Protein AF-A0A6N2WRM7-F1 (afdb_monomer)

Foldseek 3Di:
DDDDDPVCQVDQFAKVPQEAEAEPVRFKDKIFTPDWQFAWQWKDFVPFDTDGDDLVCLVDQWDWDQGPVRFIWIWGYDPSGTAWIDRVQKIWGDPDIRMIMIGGDPDPPDPDTQKMKIWTDDPVGTRIGIYGYDD

Solvent-accessible surface area (backbone atoms only — not comparable to full-atom values): 7567 Å² total; per-residue (Å²): 132,91,77,68,52,81,72,55,70,79,43,74,53,51,47,48,59,38,64,44,78,33,28,90,93,40,33,60,52,66,33,35,42,48,87,47,71,60,52,69,41,30,37,32,45,65,94,55,72,78,46,70,65,49,73,68,54,33,72,34,56,67,38,78,44,75,45,97,87,71,48,52,39,38,40,32,25,56,97,61,37,79,38,34,40,37,51,70,49,34,36,43,34,55,78,49,87,30,28,35,38,39,33,59,41,98,45,90,87,57,88,72,56,60,30,40,34,41,33,25,48,47,100,84,48,73,39,62,35,40,39,35,49,50,132

Radius of gyration: 14.85 Å; Cα contacts (8 Å, |Δi|>4): 286; chains: 1; bounding box: 27×44×36 Å

Mean predicted aligned error: 5.43 Å

Secondary structure (DSSP, 8-state):
-----HHHHTSPPPEESSEEEE-SSS-EEEEEETTS-PEEEEEEETTSPPEE--HHHHHSSEEEEE-TTS-EEEEEEETTEEEEEE-SSEEEEEEETTEEEEEE---TTS---SEEEEEEEETTEEEEEEEEE--

Sequence (135 aa):
MFSCSNEERNRLPSITPSHIDLSLEHPEAYFQIACGDYNMYGFIIVGQEEYRITKEIMSKEVTVVELSDGSKATFHCRNRILVKIDFGFMTISKIQRGKYKVQLNKNIDMRQPIAISFGFSVPDGISTVVVTLKQ

Structure (mmCIF, N/CA/C/O backbone):
data_AF-A0A6N2WRM7-F1
#
_entry.id   AF-A0A6N2WRM7-F1
#
loop_
_atom_site.group_PDB
_atom_site.id
_atom_site.type_symbol
_atom_site.label_atom_id
_atom_site.label_alt_id
_atom_site.label_comp_id
_atom_site.label_asym_id
_atom_site.label_entity_id
_atom_site.label_seq_id
_atom_site.pdbx_PDB_ins_code
_atom_site.Cartn_x
_atom_site.Cartn_y
_atom_site.Cartn_z
_atom_site.occupancy
_atom_site.B_iso_or_equiv
_atom_site.auth_seq_id
_atom_site.auth_comp_id
_atom_site.auth_asym_id
_atom_site.auth_atom_id
_atom_site.pdbx_PDB_model_num
ATOM 1 N N . MET A 1 1 ? -5.566 -25.897 0.155 1.00 42.34 1 MET A N 1
ATOM 2 C CA . MET A 1 1 ? -4.962 -25.397 1.408 1.00 42.34 1 MET A CA 1
ATOM 3 C C . MET A 1 1 ? -3.460 -25.354 1.171 1.00 42.34 1 MET A C 1
ATOM 5 O O . MET A 1 1 ? -2.891 -26.410 0.947 1.00 42.34 1 MET A O 1
ATOM 9 N N . PHE A 1 2 ? -2.839 -24.174 1.078 1.00 47.19 2 PHE A N 1
ATOM 10 C CA . PHE A 1 2 ? -1.380 -24.081 0.933 1.00 47.19 2 PHE A CA 1
ATOM 11 C C . PHE A 1 2 ? -0.753 -24.431 2.286 1.00 47.19 2 PHE A C 1
ATOM 13 O O . PHE A 1 2 ? -0.893 -23.679 3.249 1.00 47.19 2 PHE A O 1
ATOM 20 N N . SER A 1 3 ? -0.172 -25.626 2.377 1.00 48.59 3 SER A N 1
ATOM 21 C CA . SER A 1 3 ? 0.614 -26.073 3.524 1.00 48.59 3 SER A CA 1
ATOM 22 C C . SER A 1 3 ? 2.023 -25.532 3.355 1.00 48.59 3 SER A C 1
ATOM 24 O O . SER A 1 3 ? 2.730 -25.969 2.454 1.00 48.59 3 SER A O 1
ATOM 26 N N . CYS A 1 4 ? 2.420 -24.596 4.207 1.00 57.19 4 CYS A N 1
ATOM 27 C CA . CYS A 1 4 ? 3.800 -24.131 4.235 1.00 57.19 4 CYS A CA 1
ATOM 28 C C . CYS A 1 4 ? 4.692 -25.210 4.816 1.00 57.19 4 CYS A C 1
ATOM 30 O O . CYS A 1 4 ? 4.363 -25.791 5.863 1.00 57.19 4 CYS A O 1
ATOM 32 N N . SER A 1 5 ? 5.801 -25.477 4.130 1.00 61.47 5 SER A N 1
ATOM 33 C CA . SER A 1 5 ? 6.794 -26.421 4.626 1.00 61.47 5 SER A CA 1
ATOM 34 C C . SER A 1 5 ? 7.367 -25.910 5.955 1.00 61.47 5 SER A C 1
ATOM 36 O O . SER A 1 5 ? 7.321 -24.716 6.265 1.00 61.47 5 SER A O 1
ATOM 38 N N . ASN A 1 6 ? 7.902 -26.811 6.777 1.00 57.03 6 ASN A N 1
ATOM 39 C CA . ASN A 1 6 ? 8.549 -26.405 8.027 1.00 57.03 6 ASN A CA 1
ATOM 40 C C . ASN A 1 6 ? 9.764 -25.489 7.775 1.00 57.03 6 ASN A C 1
ATOM 42 O O . ASN A 1 6 ? 10.093 -24.678 8.632 1.00 57.03 6 ASN A O 1
ATOM 46 N N . GLU A 1 7 ? 10.389 -25.570 6.596 1.00 56.50 7 GLU A N 1
ATOM 47 C CA . GLU A 1 7 ? 11.487 -24.686 6.190 1.00 56.50 7 GLU A CA 1
ATOM 48 C C . GLU A 1 7 ? 11.013 -23.260 5.878 1.00 56.50 7 GLU A C 1
ATOM 50 O O . GLU A 1 7 ? 11.696 -22.297 6.224 1.00 56.50 7 GLU A O 1
ATOM 55 N N . GLU A 1 8 ? 9.828 -23.107 5.278 1.00 56.62 8 GLU A N 1
ATOM 56 C CA . GLU A 1 8 ? 9.226 -21.797 4.992 1.00 56.62 8 GLU A CA 1
ATOM 57 C C . GLU A 1 8 ? 8.727 -21.090 6.255 1.00 56.62 8 GLU A C 1
ATOM 59 O O . GLU A 1 8 ? 8.693 -19.864 6.286 1.00 56.62 8 GLU A O 1
ATOM 64 N N . ARG A 1 9 ? 8.379 -21.834 7.316 1.00 56.81 9 ARG A N 1
ATOM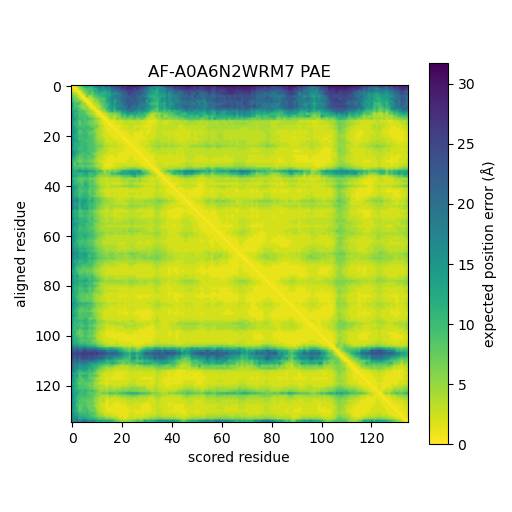 65 C CA . ARG A 1 9 ? 7.964 -21.238 8.601 1.00 56.8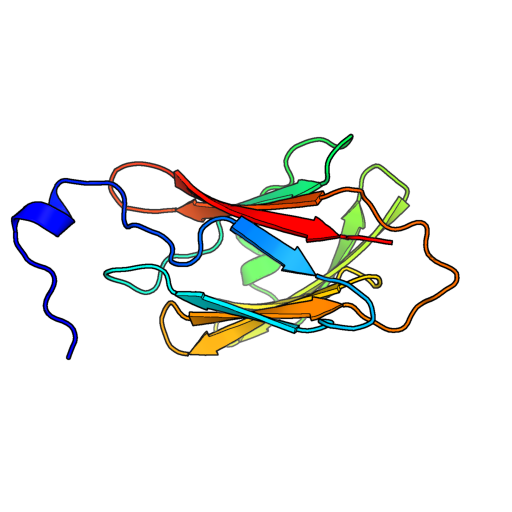1 9 ARG A CA 1
ATOM 66 C C . ARG A 1 9 ? 9.095 -20.550 9.355 1.00 56.81 9 ARG A C 1
ATOM 68 O O . ARG A 1 9 ? 8.803 -19.676 10.155 1.00 56.81 9 ARG A O 1
ATOM 75 N N . ASN A 1 10 ? 10.342 -20.958 9.125 1.00 57.56 10 ASN A N 1
ATOM 76 C CA . ASN A 1 10 ? 11.516 -20.421 9.822 1.00 57.56 10 ASN A CA 1
ATOM 77 C C . ASN A 1 10 ? 12.143 -19.221 9.089 1.00 57.56 10 ASN A C 1
ATOM 79 O O . ASN A 1 10 ? 13.227 -18.766 9.454 1.00 57.56 10 ASN A O 1
ATOM 83 N N . ARG A 1 11 ? 11.512 -18.747 8.009 1.00 66.50 11 ARG A N 1
ATOM 84 C CA . ARG A 1 11 ? 11.952 -17.593 7.222 1.00 66.50 11 ARG A CA 1
ATOM 85 C C . ARG A 1 11 ? 10.831 -16.563 7.190 1.00 66.50 11 ARG A C 1
ATOM 87 O O . ARG A 1 11 ? 9.657 -16.921 7.215 1.00 66.50 11 ARG A O 1
ATOM 94 N N . LEU A 1 12 ? 11.200 -15.287 7.061 1.00 76.31 12 LEU A N 1
ATOM 95 C CA . LEU A 1 12 ? 10.230 -14.241 6.745 1.00 76.31 12 LEU A CA 1
ATOM 96 C C . LEU A 1 12 ? 9.423 -14.672 5.508 1.00 76.31 12 LEU A C 1
ATOM 98 O O . LEU A 1 12 ? 10.035 -15.003 4.486 1.00 76.31 12 LEU A O 1
ATOM 102 N N . PRO A 1 13 ? 8.079 -14.677 5.576 1.00 79.06 13 PRO A N 1
ATOM 103 C CA . PRO A 1 13 ? 7.237 -15.024 4.447 1.00 79.06 13 PRO A CA 1
ATOM 104 C C . PRO A 1 13 ? 7.630 -14.231 3.204 1.00 79.06 13 PRO A C 1
ATOM 106 O O . PRO A 1 13 ? 7.675 -12.996 3.224 1.00 79.06 13 PRO A O 1
ATOM 109 N N . SER A 1 14 ? 7.928 -14.946 2.121 1.00 84.62 14 SER A N 1
ATOM 110 C CA . SER A 1 14 ? 8.294 -14.328 0.852 1.00 84.62 14 SER A CA 1
ATOM 111 C C . SER A 1 14 ? 7.094 -13.607 0.237 1.00 84.62 14 SER A C 1
ATOM 113 O O . SER A 1 14 ? 5.939 -13.982 0.445 1.00 84.62 14 SER A O 1
ATOM 115 N N . ILE A 1 15 ? 7.364 -12.559 -0.538 1.00 90.81 15 ILE A N 1
ATOM 116 C CA . ILE A 1 15 ? 6.360 -11.902 -1.376 1.00 90.81 15 ILE A CA 1
ATOM 117 C C . ILE A 1 15 ? 6.723 -12.156 -2.832 1.00 90.81 15 ILE A C 1
ATOM 119 O O . ILE A 1 15 ? 7.884 -12.030 -3.219 1.00 90.81 15 ILE A O 1
ATOM 123 N N . THR A 1 16 ? 5.746 -12.559 -3.642 1.00 92.06 16 THR A N 1
ATOM 124 C CA . THR A 1 16 ? 5.956 -12.866 -5.058 1.00 92.06 16 THR A CA 1
ATOM 125 C C . THR A 1 16 ? 4.907 -12.179 -5.940 1.00 92.06 16 THR A C 1
ATOM 127 O O . THR A 1 16 ? 3.714 -12.455 -5.779 1.00 92.06 16 THR A O 1
ATOM 130 N N . PRO A 1 17 ? 5.336 -11.324 -6.888 1.00 94.94 17 PRO A N 1
ATOM 131 C CA . PRO A 1 17 ? 6.664 -10.698 -6.938 1.00 94.94 17 PRO A CA 1
ATOM 132 C C . PRO A 1 17 ? 6.873 -9.737 -5.749 1.00 94.94 17 PRO A C 1
ATOM 134 O O . PRO A 1 17 ? 5.913 -9.162 -5.243 1.00 94.94 17 PRO A O 1
ATOM 137 N N . SER A 1 18 ? 8.120 -9.556 -5.298 1.00 92.69 18 SER A N 1
ATOM 138 C CA . SER A 1 18 ? 8.477 -8.577 -4.250 1.00 92.69 18 SER A CA 1
ATOM 139 C C . SER A 1 18 ? 8.751 -7.172 -4.799 1.00 92.69 18 SER A C 1
ATOM 141 O O . SER A 1 18 ? 8.800 -6.214 -4.033 1.00 92.69 18 SER A O 1
ATOM 143 N N . HIS A 1 19 ? 8.911 -7.050 -6.117 1.00 96.94 19 HIS A N 1
ATOM 144 C CA . HIS A 1 19 ? 9.088 -5.795 -6.841 1.00 96.94 19 HIS A CA 1
ATOM 145 C C . HIS A 1 19 ? 8.122 -5.768 -8.019 1.00 96.94 19 HIS A C 1
ATOM 147 O O . HIS A 1 19 ? 7.989 -6.758 -8.740 1.00 96.94 19 HIS A O 1
ATOM 153 N N . ILE A 1 20 ? 7.439 -4.646 -8.190 1.00 97.75 20 ILE A N 1
ATOM 154 C CA . ILE A 1 20 ? 6.415 -4.449 -9.209 1.00 97.75 20 ILE A CA 1
ATOM 155 C C . ILE A 1 20 ? 6.706 -3.142 -9.920 1.00 97.75 20 ILE A C 1
ATOM 157 O O . ILE A 1 20 ? 6.906 -2.122 -9.269 1.00 97.75 20 ILE A O 1
ATOM 161 N N . ASP A 1 21 ? 6.640 -3.170 -11.243 1.00 96.50 21 ASP A N 1
ATOM 162 C CA . ASP A 1 21 ? 6.624 -1.967 -12.058 1.00 96.50 21 ASP A CA 1
ATOM 163 C C . ASP A 1 21 ? 5.201 -1.741 -12.566 1.00 96.50 21 ASP A C 1
ATOM 165 O O . ASP A 1 21 ? 4.613 -2.632 -13.182 1.00 96.50 21 ASP A O 1
ATOM 169 N N . LEU A 1 22 ? 4.652 -0.558 -12.304 1.00 94.75 22 LEU A N 1
ATOM 170 C CA . LEU A 1 22 ? 3.410 -0.096 -12.914 1.00 94.75 22 LEU A CA 1
ATOM 171 C C . LEU A 1 22 ? 3.725 1.007 -13.924 1.00 94.75 22 LEU A C 1
ATOM 173 O O . LEU A 1 22 ? 4.555 1.871 -13.651 1.00 94.75 22 LEU A O 1
ATOM 177 N N . SER A 1 23 ? 3.044 0.993 -15.066 1.00 92.50 23 SER A N 1
ATOM 178 C CA . SER A 1 23 ? 3.105 2.047 -16.089 1.00 92.50 23 SER A CA 1
ATOM 179 C C . SER A 1 23 ? 1.732 2.245 -16.731 1.00 92.50 23 SER A C 1
ATOM 181 O O . SER A 1 23 ? 0.780 1.534 -16.406 1.00 92.50 23 SER A O 1
ATOM 183 N N . LEU A 1 24 ? 1.596 3.186 -17.664 1.00 89.25 24 LEU A N 1
ATOM 184 C CA . LEU A 1 24 ? 0.338 3.350 -18.398 1.00 89.25 24 LEU A CA 1
ATOM 185 C C . LEU A 1 24 ? 0.005 2.132 -19.281 1.00 89.25 24 LEU A C 1
ATOM 187 O O . LEU A 1 24 ? -1.171 1.797 -19.433 1.00 89.25 24 LEU A O 1
ATOM 191 N N . GLU A 1 25 ? 1.017 1.444 -19.814 1.00 92.00 25 GLU A N 1
ATOM 192 C CA . GLU A 1 25 ? 0.882 0.200 -20.587 1.00 92.00 25 GLU A CA 1
ATOM 193 C C . GLU A 1 25 ? 0.571 -1.005 -19.692 1.00 92.00 25 GLU A C 1
ATOM 195 O O . GLU A 1 25 ? -0.161 -1.915 -20.090 1.00 92.00 25 GLU A O 1
ATOM 200 N N . HIS A 1 26 ? 1.099 -0.996 -18.465 1.00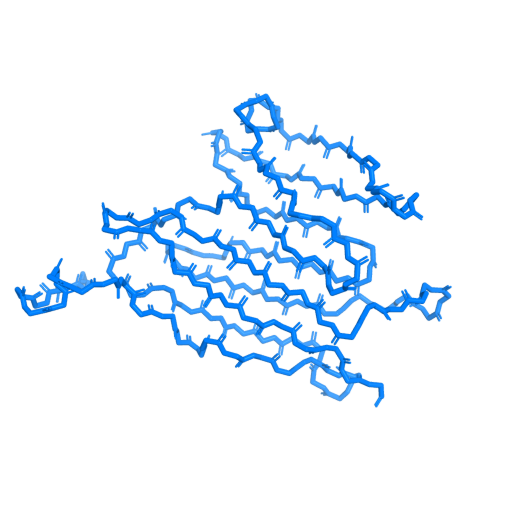 94.44 26 HIS A N 1
ATOM 201 C CA . HIS A 1 26 ? 0.899 -2.037 -17.460 1.00 94.44 26 HIS A CA 1
ATOM 202 C C . HIS A 1 26 ? 0.357 -1.429 -16.157 1.00 94.44 26 HIS A C 1
ATOM 204 O O . HIS A 1 26 ? 1.067 -1.365 -15.150 1.00 94.44 26 HIS A O 1
ATOM 210 N N . PRO A 1 27 ? -0.908 -0.964 -16.155 1.00 94.50 27 PRO A N 1
ATOM 211 C CA . PRO A 1 27 ? -1.446 -0.162 -15.060 1.00 94.50 27 PRO A CA 1
ATOM 212 C C . PRO A 1 27 ? -1.860 -0.997 -13.854 1.00 94.50 27 PRO A C 1
ATOM 214 O O . PRO A 1 27 ? -2.260 -0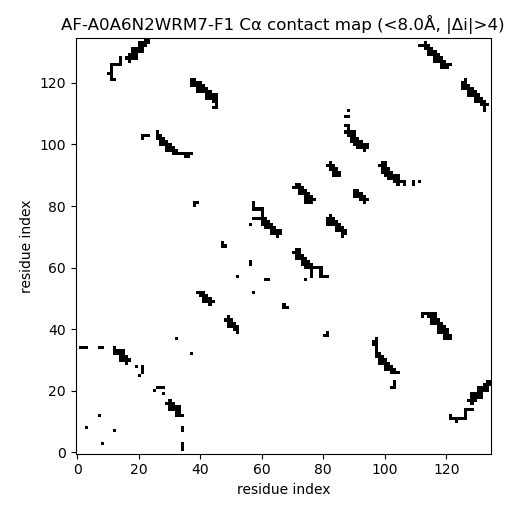.433 -12.842 1.00 94.50 27 PRO A O 1
ATOM 217 N N . GLU A 1 28 ? -1.810 -2.324 -13.934 1.00 97.25 28 GLU A N 1
ATOM 218 C CA . GLU A 1 28 ? -2.154 -3.204 -12.827 1.00 97.25 28 GLU A CA 1
ATOM 219 C C . GLU A 1 28 ? -1.189 -4.375 -12.695 1.00 97.25 28 GLU A C 1
ATOM 221 O O . GLU A 1 28 ? -0.674 -4.905 -13.678 1.00 97.25 28 GLU A O 1
ATOM 226 N N . ALA A 1 29 ? -0.999 -4.810 -11.454 1.00 97.88 29 ALA A N 1
ATOM 227 C CA . ALA A 1 29 ? -0.238 -5.999 -11.125 1.00 97.88 29 ALA A CA 1
ATOM 228 C C . ALA A 1 29 ? -0.772 -6.642 -9.843 1.00 97.88 29 ALA A C 1
ATOM 230 O O . ALA A 1 29 ? -1.546 -6.053 -9.082 1.00 97.88 29 ALA A O 1
ATOM 231 N N . TYR A 1 30 ? -0.336 -7.872 -9.595 1.00 97.94 30 TYR A N 1
ATOM 232 C CA . TYR A 1 30 ? -0.751 -8.662 -8.446 1.00 97.94 30 TYR A CA 1
ATOM 233 C C . TYR A 1 30 ? 0.474 -9.192 -7.720 1.00 97.94 30 TYR A C 1
ATOM 235 O O . TYR A 1 30 ? 1.446 -9.582 -8.362 1.00 97.94 30 TYR A O 1
ATOM 243 N N . PHE A 1 31 ? 0.387 -9.284 -6.397 1.00 96.44 31 PHE A N 1
ATOM 244 C CA . PHE A 1 31 ? 1.363 -10.009 -5.593 1.00 96.44 31 PHE A CA 1
ATOM 245 C C . PHE A 1 31 ? 0.691 -10.865 -4.531 1.00 96.44 31 PHE A C 1
ATOM 247 O O . PHE A 1 31 ? -0.457 -10.641 -4.135 1.00 96.44 31 PHE A O 1
ATOM 254 N N . GLN A 1 32 ? 1.432 -11.869 -4.083 1.00 94.56 32 GLN A N 1
ATOM 255 C CA . GLN A 1 32 ? 1.017 -12.816 -3.067 1.00 94.56 32 GLN A CA 1
ATOM 256 C C . GLN A 1 32 ? 2.083 -12.875 -1.980 1.00 94.56 32 GLN A C 1
ATOM 258 O O . GLN A 1 32 ? 3.266 -13.038 -2.271 1.00 94.56 32 GLN A O 1
ATOM 263 N N . ILE A 1 33 ? 1.647 -12.792 -0.728 1.00 91.56 33 ILE A N 1
ATOM 264 C CA . ILE A 1 33 ? 2.480 -13.120 0.425 1.00 91.56 33 ILE A CA 1
ATOM 265 C C . ILE A 1 33 ? 2.354 -14.625 0.658 1.00 91.56 33 ILE A C 1
ATOM 267 O O . ILE A 1 33 ? 1.236 -15.156 0.735 1.00 91.56 33 ILE A O 1
ATOM 271 N N . ALA A 1 34 ? 3.487 -15.317 0.729 1.00 84.12 34 ALA A N 1
ATOM 272 C CA . ALA A 1 34 ? 3.536 -16.724 1.079 1.00 84.12 34 ALA A CA 1
ATOM 273 C C . ALA A 1 34 ? 2.938 -16.927 2.475 1.00 84.12 34 ALA A C 1
ATOM 275 O O . ALA A 1 34 ? 3.037 -16.069 3.342 1.00 84.12 34 ALA A O 1
ATOM 276 N N . CYS A 1 35 ? 2.329 -18.081 2.712 1.00 74.31 35 CYS A N 1
ATOM 277 C CA . CYS A 1 35 ? 2.106 -18.566 4.072 1.00 74.31 35 CYS A CA 1
ATOM 278 C C . CYS A 1 35 ? 1.212 -17.770 5.024 1.00 74.31 35 CYS A C 1
ATOM 280 O O . CYS A 1 35 ? 1.252 -18.020 6.226 1.00 74.31 35 CYS A O 1
ATOM 282 N N . GLY A 1 36 ? 0.307 -16.915 4.549 1.00 77.38 36 GLY A N 1
ATOM 283 C CA . GLY A 1 36 ? -0.661 -16.352 5.482 1.00 77.38 36 GLY A CA 1
ATOM 284 C C . GLY A 1 36 ? -1.486 -15.199 4.972 1.00 77.38 36 GLY A C 1
ATOM 285 O O . GLY A 1 36 ? -1.478 -14.843 3.798 1.00 77.38 36 GLY A O 1
ATOM 286 N N . ASP A 1 37 ? -2.239 -14.646 5.915 1.00 86.31 37 ASP A N 1
ATOM 287 C CA . ASP A 1 37 ? -2.967 -13.405 5.734 1.00 86.31 37 ASP A CA 1
ATOM 288 C C . ASP A 1 37 ? -2.414 -12.367 6.696 1.00 86.31 37 ASP A C 1
ATOM 290 O O . ASP A 1 37 ? -2.904 -12.209 7.812 1.00 86.31 37 ASP A O 1
ATOM 294 N N . TYR A 1 38 ? -1.317 -11.741 6.294 1.00 90.44 38 TYR A N 1
ATOM 295 C CA . TYR A 1 38 ? -0.603 -10.805 7.145 1.00 90.44 38 TYR A CA 1
ATOM 296 C C . TYR A 1 38 ? -1.190 -9.407 7.018 1.00 90.44 38 TYR A C 1
ATOM 298 O O . TYR A 1 38 ? -1.596 -8.974 5.933 1.00 90.44 38 TYR A O 1
ATOM 306 N N . ASN A 1 39 ? -1.240 -8.707 8.148 1.00 90.50 39 ASN A N 1
ATOM 307 C CA . ASN A 1 39 ? -1.714 -7.335 8.191 1.00 90.50 39 ASN A CA 1
ATOM 308 C C . ASN A 1 39 ? -0.652 -6.414 7.598 1.00 90.50 39 ASN A C 1
ATOM 310 O O . ASN A 1 39 ? 0.532 -6.522 7.924 1.00 90.50 39 ASN A O 1
ATOM 314 N N . MET A 1 40 ? -1.093 -5.491 6.749 1.00 95.00 40 MET A N 1
ATOM 315 C CA . MET A 1 40 ? -0.250 -4.382 6.330 1.00 95.00 40 MET A CA 1
ATOM 316 C C . MET A 1 40 ? 0.033 -3.503 7.549 1.00 95.00 40 MET A C 1
ATOM 318 O O . MET A 1 40 ? -0.890 -3.071 8.240 1.00 95.00 40 MET A O 1
ATOM 322 N N . TYR A 1 41 ? 1.312 -3.288 7.817 1.00 92.50 41 TYR A N 1
ATOM 323 C CA . TYR A 1 41 ? 1.819 -2.499 8.934 1.00 92.50 41 TYR A CA 1
ATOM 324 C C . TYR A 1 41 ? 1.863 -1.008 8.597 1.00 92.50 41 TYR A C 1
ATOM 326 O O . TYR A 1 41 ? 1.524 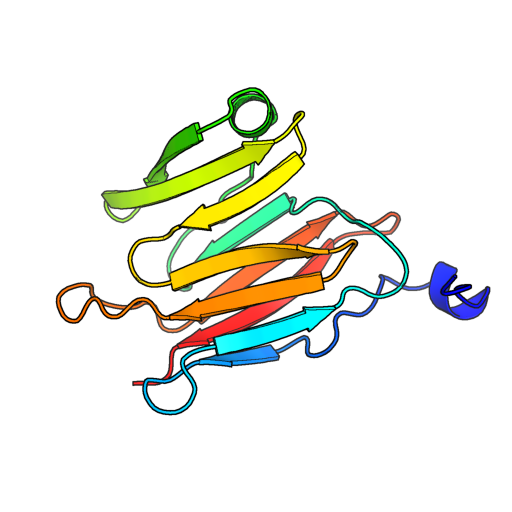-0.156 9.418 1.00 92.50 41 TYR A O 1
ATOM 334 N N . GLY A 1 42 ? 2.281 -0.698 7.374 1.00 96.94 42 GLY A N 1
ATOM 335 C CA . GLY A 1 42 ? 2.597 0.656 6.960 1.00 96.94 42 GLY A CA 1
ATOM 336 C C . GLY A 1 42 ? 3.092 0.712 5.527 1.00 96.94 42 GLY A C 1
ATOM 337 O O . GLY A 1 42 ? 3.218 -0.316 4.852 1.00 96.94 42 GLY A O 1
ATOM 338 N N . PHE A 1 43 ? 3.377 1.926 5.078 1.00 97.81 43 PHE A N 1
ATOM 339 C CA . PHE A 1 43 ? 3.976 2.181 3.778 1.00 97.81 43 PHE A CA 1
ATOM 340 C C . PHE A 1 43 ? 4.984 3.326 3.847 1.00 97.81 43 PHE A C 1
ATOM 342 O O . PHE A 1 43 ? 4.938 4.164 4.746 1.00 97.81 43 PHE A O 1
ATOM 349 N N . ILE A 1 44 ? 5.887 3.356 2.872 1.00 96.44 44 ILE A N 1
ATOM 350 C CA . ILE A 1 44 ? 6.862 4.429 2.674 1.00 96.44 44 ILE A CA 1
ATOM 351 C C . ILE A 1 44 ? 6.740 4.880 1.224 1.00 96.44 44 ILE A C 1
ATOM 353 O O . ILE A 1 44 ? 6.985 4.090 0.311 1.00 96.44 44 ILE A O 1
ATOM 357 N N . ILE A 1 45 ? 6.366 6.139 1.010 1.00 95.06 45 ILE A N 1
ATOM 358 C CA . ILE A 1 45 ? 6.471 6.786 -0.301 1.00 95.06 45 ILE A CA 1
ATOM 359 C C . ILE A 1 45 ? 7.895 7.330 -0.419 1.00 95.06 45 ILE A C 1
ATOM 361 O O . ILE A 1 45 ? 8.389 7.962 0.514 1.00 95.06 45 ILE A O 1
ATOM 365 N N . VAL A 1 46 ? 8.580 7.079 -1.539 1.00 91.44 46 VAL A N 1
ATOM 366 C CA . VAL A 1 46 ? 9.951 7.579 -1.733 1.00 91.44 46 VAL A CA 1
ATOM 367 C C . VAL A 1 46 ? 9.985 9.100 -1.567 1.00 91.44 46 VAL A C 1
ATOM 369 O O . VAL A 1 46 ? 9.276 9.823 -2.263 1.00 91.44 46 VAL A O 1
ATOM 372 N N . GLY A 1 47 ? 10.835 9.571 -0.650 1.00 88.00 47 GLY A N 1
ATOM 373 C CA . GLY A 1 47 ? 10.947 10.986 -0.284 1.00 88.00 47 GLY A CA 1
ATOM 374 C C . GLY A 1 47 ? 10.072 11.417 0.900 1.00 88.00 47 GLY A C 1
ATOM 375 O O . GLY A 1 47 ? 10.083 12.596 1.238 1.00 88.00 47 GLY A O 1
ATOM 376 N N . GLN A 1 48 ? 9.343 10.493 1.533 1.00 91.81 48 GLN A N 1
ATOM 377 C CA . GLN A 1 48 ? 8.513 10.743 2.717 1.00 91.81 48 GLN A CA 1
ATOM 378 C C . GLN A 1 48 ? 8.890 9.812 3.877 1.00 91.81 48 GLN A C 1
ATOM 380 O O . GLN A 1 48 ? 9.586 8.810 3.693 1.00 91.81 48 GLN A O 1
ATOM 385 N N . GLU A 1 49 ? 8.424 10.151 5.080 1.00 91.75 49 GLU A N 1
ATOM 386 C CA . GLU A 1 49 ? 8.568 9.299 6.262 1.00 91.75 49 GLU A CA 1
ATOM 387 C C . GLU A 1 49 ? 7.652 8.065 6.202 1.00 91.75 49 GLU A C 1
ATOM 389 O O . GLU A 1 49 ? 6.680 8.006 5.445 1.00 91.75 49 GLU A O 1
ATOM 394 N N . GLU A 1 50 ? 7.964 7.057 7.019 1.00 94.88 50 GLU A N 1
ATOM 395 C CA . GLU A 1 50 ? 7.117 5.874 7.175 1.00 94.88 50 GLU A CA 1
ATOM 396 C C . GLU A 1 50 ? 5.748 6.251 7.745 1.00 94.88 50 GLU A C 1
ATOM 398 O O . GLU A 1 50 ? 5.636 6.788 8.848 1.00 94.88 50 GLU A O 1
ATOM 403 N N . TYR A 1 51 ? 4.691 5.861 7.034 1.00 97.12 51 TYR A N 1
ATOM 404 C CA . TYR A 1 51 ? 3.333 5.945 7.538 1.00 97.12 51 TYR A CA 1
ATOM 405 C C . TYR A 1 51 ? 2.911 4.616 8.165 1.00 97.12 51 TYR A C 1
ATOM 407 O O . TYR A 1 51 ? 2.808 3.592 7.483 1.00 97.12 51 TYR A O 1
ATOM 415 N N . ARG A 1 52 ? 2.609 4.630 9.467 1.00 96.44 52 ARG A N 1
ATOM 416 C CA . ARG A 1 52 ? 2.132 3.452 10.210 1.00 96.44 52 ARG A CA 1
ATOM 417 C C . ARG A 1 52 ? 0.612 3.415 10.262 1.00 96.44 52 ARG A C 1
ATOM 419 O O . ARG A 1 52 ? -0.030 4.367 10.701 1.00 96.44 52 ARG A O 1
ATOM 426 N N . ILE A 1 53 ? 0.033 2.280 9.883 1.00 96.44 53 ILE A N 1
ATOM 427 C CA . ILE A 1 53 ? -1.416 2.080 9.932 1.00 96.44 53 ILE A CA 1
ATOM 428 C C . ILE A 1 53 ? -1.819 1.816 11.382 1.00 96.44 53 ILE A C 1
ATOM 430 O O . ILE A 1 53 ? -1.443 0.813 11.991 1.00 96.44 53 ILE A O 1
ATOM 434 N N . THR A 1 54 ? -2.584 2.739 11.960 1.00 95.56 54 THR A N 1
ATOM 435 C CA . THR A 1 54 ? -2.973 2.675 13.370 1.00 95.56 54 THR A CA 1
ATOM 436 C C . THR A 1 54 ? -4.209 1.803 13.582 1.00 95.56 54 THR A C 1
ATOM 438 O O . THR A 1 54 ? -5.036 1.606 12.690 1.00 95.56 54 THR A O 1
ATOM 441 N N . LYS A 1 55 ? -4.401 1.326 14.818 1.00 93.81 55 LYS A N 1
ATOM 442 C CA . LYS A 1 55 ? -5.630 0.613 15.210 1.00 93.81 55 LYS A CA 1
ATOM 443 C C . LYS A 1 55 ? -6.892 1.467 15.039 1.00 93.81 55 LYS A C 1
ATOM 445 O O . LYS A 1 55 ? -7.968 0.904 14.869 1.00 93.81 55 LYS A O 1
ATOM 450 N N . GLU A 1 56 ? -6.768 2.793 15.094 1.00 95.75 56 GLU A N 1
ATOM 451 C CA . GLU A 1 56 ? -7.890 3.707 14.878 1.00 95.75 56 GLU A CA 1
ATOM 452 C C . GLU A 1 56 ? -8.336 3.715 13.412 1.00 95.75 56 GLU A C 1
ATOM 454 O O . GLU A 1 56 ? -9.529 3.632 13.140 1.00 95.75 56 GLU A O 1
ATOM 459 N N . ILE A 1 57 ? -7.396 3.733 12.463 1.00 95.75 57 ILE A N 1
ATOM 460 C CA . ILE A 1 57 ? -7.723 3.610 11.033 1.00 95.75 57 ILE A CA 1
ATOM 461 C C . ILE A 1 57 ? -8.461 2.291 10.777 1.00 95.75 57 ILE A C 1
ATOM 463 O O . ILE A 1 57 ? -9.463 2.251 10.064 1.00 95.75 57 ILE A O 1
ATOM 467 N N . MET A 1 58 ? -7.999 1.215 11.417 1.00 94.19 58 MET A N 1
ATOM 468 C CA . MET A 1 58 ? -8.596 -0.115 11.292 1.00 94.19 58 MET A CA 1
ATOM 469 C C . MET A 1 58 ? -9.971 -0.235 11.965 1.00 94.19 58 MET A C 1
ATOM 471 O O . MET A 1 58 ? -10.693 -1.189 11.684 1.00 94.19 58 MET A O 1
ATOM 475 N N . SER A 1 59 ? -10.355 0.672 12.871 1.00 95.00 59 SER A N 1
ATOM 476 C CA . SER A 1 59 ? -11.633 0.578 13.594 1.00 95.00 59 SER A CA 1
ATOM 477 C C . SER A 1 59 ? -12.814 1.198 12.840 1.00 95.00 59 SER A C 1
ATOM 479 O O . SER A 1 59 ? -13.960 0.914 13.193 1.00 95.00 59 SER A O 1
ATOM 481 N N . LYS A 1 60 ? -12.548 1.993 11.797 1.00 96.69 60 LYS A N 1
ATOM 482 C CA . LYS A 1 60 ? -13.544 2.688 10.968 1.00 96.69 60 LYS A CA 1
ATOM 483 C C . LYS A 1 60 ? -13.627 2.043 9.585 1.00 96.69 60 LYS A C 1
ATOM 485 O O . LYS A 1 60 ? -12.625 1.561 9.069 1.00 96.69 60 LYS A O 1
ATOM 490 N N . GLU A 1 61 ? -14.806 2.054 8.964 1.00 97.19 61 GLU A N 1
ATOM 491 C CA . GLU A 1 61 ? -14.976 1.504 7.608 1.00 97.19 61 GLU A CA 1
ATOM 492 C C . GLU A 1 61 ? -14.210 2.304 6.551 1.00 97.19 61 GLU A C 1
ATOM 494 O O . GLU A 1 61 ? -13.609 1.724 5.649 1.00 97.19 61 GLU A O 1
ATOM 499 N N . VAL A 1 62 ? -14.210 3.632 6.675 1.00 98.12 62 VAL A N 1
ATOM 500 C CA . VAL A 1 62 ? -13.456 4.539 5.810 1.00 98.12 62 VAL A CA 1
ATOM 501 C C . VAL A 1 62 ? -12.758 5.580 6.672 1.00 98.12 62 VAL A C 1
ATOM 503 O O . VAL A 1 62 ? -13.380 6.188 7.542 1.00 98.12 62 VAL A O 1
ATOM 506 N N . THR A 1 63 ? -11.470 5.797 6.417 1.00 98.38 63 THR A N 1
ATOM 507 C CA . THR A 1 63 ? -10.689 6.879 7.029 1.00 98.38 63 THR A CA 1
ATOM 508 C C . THR A 1 63 ? -9.901 7.596 5.944 1.00 98.38 63 THR A C 1
ATOM 510 O O . THR A 1 63 ? -9.221 6.948 5.156 1.00 98.38 63 THR A O 1
ATOM 513 N N . VAL A 1 64 ? -9.972 8.924 5.910 1.00 97.94 64 VAL A N 1
ATOM 514 C CA . VAL A 1 64 ? -9.136 9.760 5.039 1.00 97.94 64 VAL A CA 1
ATOM 515 C C . VAL A 1 64 ? -8.084 10.426 5.909 1.00 97.94 64 VAL A C 1
ATOM 517 O O . VAL A 1 64 ? -8.426 11.008 6.938 1.00 97.94 64 VAL A O 1
ATOM 520 N N . VAL A 1 65 ? -6.822 10.340 5.501 1.00 96.56 65 VAL A N 1
ATOM 521 C CA . VAL A 1 65 ? -5.706 11.001 6.186 1.00 96.56 65 VAL A CA 1
ATOM 522 C C . VAL A 1 65 ? -4.954 11.879 5.199 1.00 96.56 65 VAL A C 1
ATOM 524 O O . VAL A 1 65 ? -4.866 11.554 4.014 1.00 96.56 65 VAL A O 1
ATOM 527 N N . GLU A 1 66 ? -4.412 12.979 5.700 1.00 94.62 66 GLU A N 1
ATOM 528 C CA . GLU A 1 66 ? -3.461 13.812 4.972 1.00 94.62 66 GLU A CA 1
ATOM 529 C C . GLU A 1 66 ? -2.041 13.299 5.250 1.00 94.62 66 GLU A C 1
ATOM 531 O O . GLU A 1 66 ? -1.705 12.980 6.394 1.00 94.62 66 GLU A O 1
ATOM 536 N N . LEU A 1 67 ? -1.243 13.145 4.196 1.00 91.44 67 LEU A N 1
ATOM 537 C CA . LEU A 1 67 ? 0.159 12.742 4.253 1.00 91.44 67 LEU A CA 1
ATOM 538 C C . LEU A 1 67 ? 1.056 13.977 4.395 1.00 91.44 67 LEU A C 1
ATOM 540 O O . LEU A 1 67 ? 0.611 15.112 4.242 1.00 91.44 67 LEU A O 1
ATOM 544 N N . SER A 1 68 ? 2.342 13.766 4.680 1.00 87.94 68 SER A N 1
ATOM 545 C CA . SER A 1 68 ? 3.289 14.857 4.949 1.00 87.94 68 SER A CA 1
ATOM 546 C C . SER A 1 68 ? 3.484 15.823 3.775 1.00 87.94 68 SER A C 1
ATOM 548 O O . SER A 1 68 ? 3.889 16.961 3.980 1.00 87.94 68 SER A O 1
ATOM 550 N N . ASP A 1 69 ? 3.217 15.377 2.547 1.00 86.06 69 ASP A N 1
ATOM 551 C CA . ASP A 1 69 ? 3.279 16.195 1.330 1.00 86.06 69 ASP A CA 1
ATOM 552 C C . ASP A 1 69 ? 1.948 16.902 0.993 1.00 86.06 69 ASP A C 1
ATOM 554 O O . ASP A 1 69 ? 1.831 17.516 -0.067 1.00 86.06 69 ASP A O 1
ATOM 558 N N . GLY A 1 70 ? 0.938 16.802 1.866 1.00 88.88 70 GLY A N 1
ATOM 559 C CA . GLY A 1 70 ? -0.407 17.347 1.662 1.00 88.88 70 GLY A CA 1
ATOM 560 C C . GLY A 1 70 ? -1.311 16.488 0.771 1.00 88.88 70 GLY A C 1
ATOM 561 O O . GLY A 1 70 ? -2.490 16.810 0.593 1.00 88.88 70 GLY A O 1
ATOM 562 N N . SER A 1 71 ? -0.803 15.384 0.211 1.00 88.81 71 SER A N 1
ATOM 563 C CA . SER A 1 71 ? -1.641 14.411 -0.493 1.00 88.81 71 SER A CA 1
ATOM 564 C C . SER A 1 71 ? -2.532 13.646 0.492 1.00 88.81 71 SER A C 1
ATOM 566 O O . SER A 1 71 ? -2.349 13.704 1.708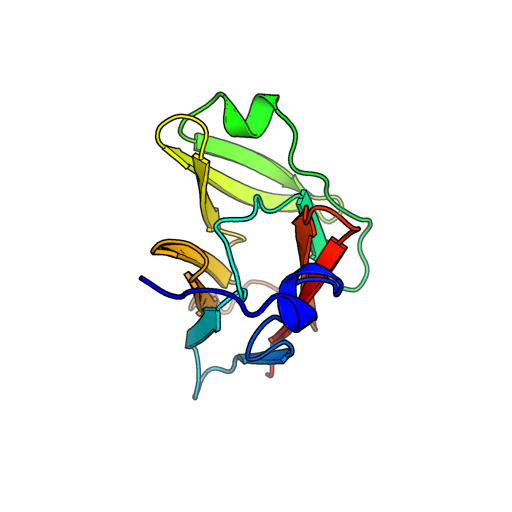 1.00 88.81 71 SER A O 1
ATOM 568 N N . LYS A 1 72 ? -3.547 12.939 -0.014 1.00 92.88 72 LYS A N 1
ATOM 569 C CA . LYS A 1 72 ? -4.500 12.202 0.826 1.00 92.88 72 LYS A CA 1
ATOM 570 C C . LYS A 1 72 ? -4.451 10.713 0.537 1.00 92.88 72 LYS A C 1
ATOM 572 O O . LYS A 1 72 ? -4.472 10.307 -0.623 1.00 92.88 72 LYS A O 1
ATOM 577 N N . ALA A 1 73 ? -4.484 9.914 1.600 1.00 96.00 73 ALA A N 1
ATOM 578 C CA . ALA A 1 73 ? -4.704 8.475 1.526 1.00 96.00 73 ALA A CA 1
ATOM 579 C C . ALA A 1 73 ? -6.065 8.120 2.139 1.00 96.00 73 ALA A C 1
ATOM 581 O O . ALA A 1 73 ? -6.389 8.521 3.259 1.00 96.00 73 ALA A O 1
ATOM 582 N N . THR A 1 74 ? -6.867 7.355 1.401 1.00 98.25 74 THR A N 1
ATOM 583 C CA . THR A 1 74 ? -8.166 6.845 1.854 1.00 98.25 74 THR A CA 1
ATOM 584 C C . THR A 1 74 ? -8.053 5.360 2.159 1.00 98.25 74 THR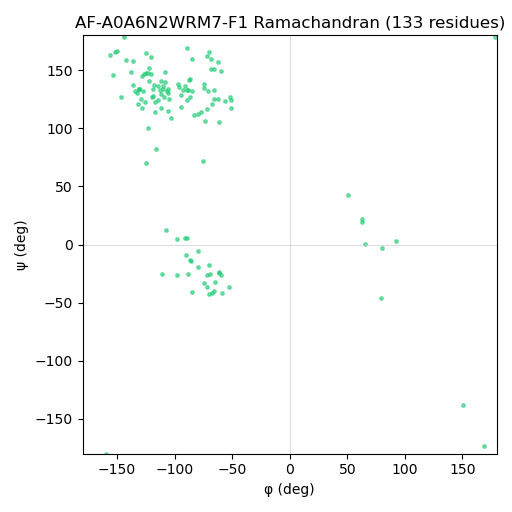 A C 1
ATOM 586 O O . THR A 1 74 ? -7.825 4.542 1.271 1.00 98.25 74 THR A O 1
ATOM 589 N N . PHE A 1 75 ? -8.235 5.004 3.422 1.00 98.56 75 PHE A N 1
ATOM 590 C CA . PHE A 1 75 ? -8.240 3.633 3.908 1.00 98.56 75 PHE A CA 1
ATOM 591 C C . PHE A 1 75 ? -9.666 3.110 3.919 1.00 98.56 75 PHE A C 1
ATOM 593 O O . PHE A 1 75 ? -10.566 3.767 4.442 1.00 98.56 75 PHE A O 1
ATOM 600 N N . HIS A 1 76 ? -9.852 1.906 3.392 1.00 98.31 76 HIS A N 1
ATOM 601 C CA . HIS A 1 76 ? -11.104 1.172 3.460 1.00 98.31 76 HIS A CA 1
ATOM 602 C C . HIS A 1 76 ? -10.887 -0.113 4.250 1.00 98.31 76 HIS A C 1
ATOM 604 O O . HIS A 1 76 ? -10.068 -0.959 3.869 1.00 98.31 76 HIS A O 1
ATOM 610 N N . CYS A 1 77 ? -11.660 -0.283 5.315 1.00 96.94 77 CYS A N 1
ATOM 611 C CA . CYS A 1 77 ? -11.631 -1.455 6.171 1.00 96.94 77 CYS A CA 1
ATOM 612 C C . CYS A 1 77 ? -12.999 -2.143 6.186 1.00 96.94 77 CYS A C 1
ATOM 614 O O . CYS A 1 77 ? -14.047 -1.506 6.131 1.00 96.94 77 CYS A O 1
ATOM 616 N N . ARG A 1 78 ? -12.996 -3.470 6.309 1.00 95.12 78 ARG A N 1
ATOM 617 C CA . ARG A 1 78 ? -14.194 -4.289 6.524 1.00 95.12 78 ARG A CA 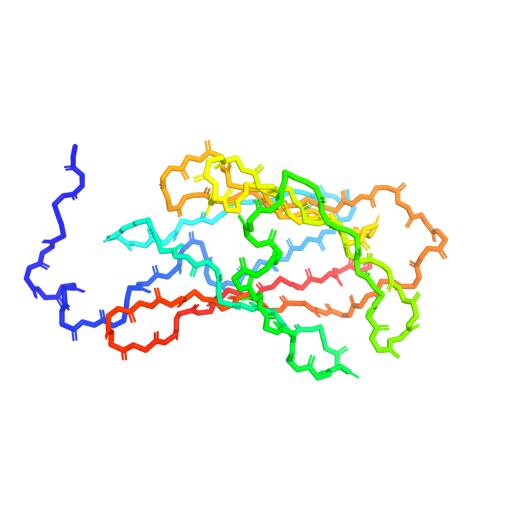1
ATOM 618 C C . ARG A 1 78 ? -13.941 -5.205 7.707 1.00 95.12 78 ARG A C 1
ATOM 620 O O . ARG A 1 78 ? -12.961 -5.941 7.697 1.00 95.12 78 ARG A O 1
ATOM 627 N N . ASN A 1 79 ? -14.804 -5.171 8.722 1.00 92.75 79 ASN A N 1
ATOM 628 C CA . ASN A 1 79 ? -14.650 -5.985 9.937 1.00 92.75 79 ASN A CA 1
ATOM 629 C C . ASN A 1 79 ? -13.249 -5.864 10.567 1.00 92.75 79 ASN A C 1
ATOM 631 O O . ASN A 1 79 ? -12.649 -6.860 10.965 1.00 92.75 79 ASN A O 1
ATOM 635 N N . ARG A 1 80 ? -12.716 -4.636 10.630 1.00 90.81 80 ARG A N 1
ATOM 636 C CA . ARG A 1 80 ? -11.361 -4.323 11.119 1.00 90.81 80 ARG A CA 1
ATOM 637 C C . ARG A 1 80 ? -10.206 -4.923 10.312 1.00 90.81 80 ARG A C 1
ATOM 639 O O . ARG A 1 80 ? -9.088 -5.006 10.810 1.00 90.81 80 ARG A O 1
ATOM 646 N N . ILE A 1 81 ? -10.463 -5.326 9.071 1.00 91.62 81 ILE A N 1
ATOM 647 C CA . ILE A 1 81 ? -9.452 -5.779 8.115 1.00 91.62 81 ILE A CA 1
ATOM 648 C C . ILE A 1 81 ? -9.313 -4.711 7.038 1.00 91.62 81 ILE A C 1
ATOM 650 O O . ILE A 1 81 ? -10.306 -4.331 6.421 1.00 91.62 81 ILE A O 1
ATOM 654 N N . LEU A 1 82 ? -8.088 -4.255 6.786 1.00 96.25 82 LEU A N 1
ATOM 655 C CA . LEU A 1 82 ? -7.790 -3.343 5.690 1.00 96.25 82 LEU A CA 1
ATOM 656 C C . LEU A 1 82 ? -8.005 -4.072 4.363 1.00 96.25 82 LEU A C 1
ATOM 658 O O . LEU A 1 82 ? -7.376 -5.102 4.104 1.00 96.25 82 LEU A O 1
ATOM 662 N N . VAL A 1 83 ? -8.896 -3.539 3.530 1.00 96.81 83 VAL A N 1
ATOM 663 C CA . VAL A 1 83 ? -9.231 -4.124 2.226 1.00 96.81 83 VAL A CA 1
ATOM 664 C C . VAL A 1 83 ? -8.750 -3.278 1.057 1.00 96.81 83 VAL A C 1
ATOM 666 O O . VAL A 1 83 ? -8.499 -3.837 -0.007 1.00 96.81 83 VAL A O 1
ATOM 669 N N . LYS A 1 84 ? -8.585 -1.963 1.231 1.00 98.12 84 LYS A N 1
ATOM 670 C CA . LYS A 1 84 ? -8.051 -1.076 0.193 1.00 98.12 84 LYS A CA 1
ATOM 671 C C . LYS A 1 84 ? -7.386 0.155 0.809 1.00 98.12 84 LYS A C 1
ATOM 673 O O . LYS A 1 84 ? -7.879 0.675 1.807 1.00 98.12 84 LYS A O 1
ATOM 678 N N . ILE A 1 85 ? -6.322 0.643 0.177 1.00 98.31 85 ILE A N 1
ATOM 679 C CA . ILE A 1 85 ? -5.857 2.028 0.314 1.00 98.31 85 ILE A CA 1
ATOM 680 C C . ILE A 1 85 ? -5.924 2.688 -1.065 1.00 98.31 85 ILE A C 1
ATOM 682 O O . ILE A 1 85 ? -5.514 2.090 -2.064 1.00 98.31 85 ILE A O 1
ATOM 686 N N . ASP A 1 86 ? -6.465 3.898 -1.113 1.00 96.94 86 ASP A N 1
ATOM 687 C CA . ASP A 1 86 ? -6.487 4.770 -2.283 1.00 96.94 86 ASP A CA 1
ATOM 688 C C . ASP A 1 86 ? -5.591 5.986 -2.043 1.00 96.94 86 ASP A C 1
ATOM 690 O O . ASP A 1 86 ? -5.853 6.768 -1.131 1.00 96.94 86 ASP A O 1
ATOM 694 N N . PHE A 1 87 ? -4.543 6.136 -2.848 1.00 94.44 87 PHE A N 1
ATOM 695 C CA . PHE A 1 87 ? -3.597 7.253 -2.770 1.00 94.44 87 PHE A CA 1
ATOM 696 C C . PHE A 1 87 ? -3.906 8.365 -3.785 1.00 94.44 87 PHE A C 1
ATOM 698 O O . PHE A 1 87 ? -3.112 9.284 -3.964 1.00 94.44 87 PHE A O 1
ATOM 705 N N . GLY A 1 88 ? -5.008 8.261 -4.535 1.00 91.44 88 GLY A N 1
ATOM 706 C CA . GLY A 1 88 ? -5.318 9.169 -5.641 1.00 91.44 88 GLY A CA 1
ATOM 707 C C . GLY A 1 88 ? -4.554 8.837 -6.928 1.00 91.44 88 GLY A C 1
ATOM 708 O O . GLY A 1 88 ? -5.189 8.731 -7.977 1.00 91.44 88 GLY A O 1
ATOM 709 N N . PHE A 1 89 ? -3.242 8.584 -6.856 1.00 90.38 89 PHE A N 1
ATOM 710 C CA . PHE A 1 89 ? -2.415 8.157 -8.000 1.00 90.38 89 PHE A CA 1
ATOM 711 C C . PHE A 1 89 ? -2.381 6.634 -8.206 1.00 90.38 89 PHE A C 1
ATOM 713 O O . PHE A 1 89 ? -2.179 6.160 -9.322 1.00 90.38 89 PHE A O 1
ATOM 720 N N . MET A 1 90 ? -2.605 5.849 -7.152 1.00 94.38 90 MET A N 1
ATOM 721 C CA . MET A 1 90 ? -2.717 4.394 -7.237 1.00 94.38 90 MET A CA 1
ATOM 722 C C . MET A 1 90 ? -3.608 3.837 -6.133 1.00 94.38 90 MET A C 1
ATOM 724 O O . MET A 1 90 ? -3.864 4.486 -5.118 1.00 94.38 90 MET A O 1
ATOM 728 N N . THR A 1 91 ? -4.011 2.585 -6.296 1.00 97.25 91 THR A N 1
ATOM 729 C CA . THR A 1 91 ? -4.696 1.808 -5.270 1.00 97.25 91 THR A CA 1
ATOM 730 C C . THR A 1 91 ? -3.935 0.527 -4.967 1.00 97.25 91 THR A C 1
ATOM 732 O O . THR A 1 91 ? -3.324 -0.076 -5.849 1.00 97.25 91 THR A O 1
ATOM 735 N N . ILE A 1 92 ? -4.012 0.088 -3.714 1.00 98.44 92 ILE A N 1
ATOM 736 C CA . ILE A 1 92 ? -3.673 -1.272 -3.295 1.00 98.44 92 ILE A CA 1
ATOM 737 C C . ILE A 1 92 ? -4.920 -1.889 -2.676 1.00 98.44 92 ILE A C 1
ATOM 739 O O . ILE A 1 92 ? -5.538 -1.294 -1.798 1.00 98.44 92 ILE A O 1
ATOM 743 N N . SER A 1 93 ? -5.322 -3.063 -3.152 1.00 98.12 93 SER A N 1
ATOM 744 C CA . SER A 1 93 ? -6.544 -3.742 -2.719 1.00 98.12 93 SER A CA 1
ATOM 745 C C . SER A 1 93 ? -6.264 -5.196 -2.383 1.00 98.12 93 SER A C 1
ATOM 747 O O . SER A 1 93 ? -5.631 -5.915 -3.154 1.00 98.12 93 SER A O 1
ATOM 749 N N . LYS A 1 94 ? -6.780 -5.654 -1.248 1.00 96.50 94 LYS A N 1
ATOM 750 C CA . LYS A 1 94 ? -6.770 -7.059 -0.857 1.00 96.50 94 LYS A CA 1
ATOM 751 C C . LYS A 1 94 ? -7.893 -7.785 -1.590 1.00 96.50 94 LYS A C 1
ATOM 753 O O . LYS A 1 94 ? -9.067 -7.533 -1.333 1.00 96.50 94 LYS A O 1
ATOM 758 N N . ILE A 1 95 ? -7.533 -8.684 -2.502 1.00 95.38 95 ILE A N 1
ATOM 759 C CA . ILE A 1 95 ? -8.505 -9.389 -3.358 1.00 95.38 95 ILE A CA 1
ATOM 760 C C . ILE A 1 95 ? -8.854 -10.783 -2.832 1.00 95.38 95 ILE A C 1
ATOM 762 O O . ILE A 1 95 ? -9.939 -11.293 -3.086 1.00 95.38 95 ILE A O 1
ATOM 766 N N . GLN A 1 96 ? -7.944 -11.393 -2.076 1.00 92.12 96 GLN A N 1
ATOM 767 C CA . GLN A 1 96 ? -8.164 -12.629 -1.331 1.00 92.12 96 GLN A CA 1
ATOM 768 C C . GLN A 1 96 ? -7.107 -12.730 -0.226 1.00 92.12 96 GLN A C 1
ATOM 770 O O . GLN A 1 96 ? -6.238 -11.868 -0.087 1.00 92.12 96 GLN A O 1
ATOM 775 N N . ARG A 1 97 ? -7.161 -13.808 0.556 1.00 91.12 97 ARG A N 1
ATOM 776 C CA . ARG A 1 97 ? -6.199 -14.096 1.621 1.00 91.12 97 ARG A CA 1
ATOM 777 C C . ARG A 1 97 ? -4.747 -14.008 1.114 1.00 91.12 97 ARG A C 1
ATOM 779 O O . ARG A 1 97 ? -4.361 -14.761 0.219 1.00 91.12 97 ARG A O 1
ATOM 786 N N . GLY A 1 98 ? -3.967 -13.079 1.669 1.00 91.50 98 GLY A N 1
ATOM 787 C CA . GLY A 1 98 ? -2.564 -12.835 1.309 1.00 91.50 98 GLY A CA 1
ATOM 788 C C . GLY A 1 98 ? -2.302 -12.320 -0.116 1.00 91.50 98 GLY A C 1
ATOM 789 O O . GLY A 1 98 ? -1.139 -12.116 -0.457 1.00 91.50 98 GLY A O 1
ATOM 790 N N . LYS A 1 99 ? -3.335 -12.111 -0.949 1.00 95.31 99 LYS A N 1
ATOM 791 C CA . LYS A 1 99 ? -3.183 -11.639 -2.333 1.00 95.31 99 LYS A CA 1
ATOM 792 C C . LYS A 1 99 ? -3.692 -10.221 -2.476 1.00 95.31 99 LYS A C 1
ATOM 794 O O . LYS A 1 99 ? -4.824 -9.904 -2.090 1.00 95.31 99 LYS A O 1
ATOM 799 N N . TYR A 1 100 ? -2.891 -9.413 -3.141 1.00 97.8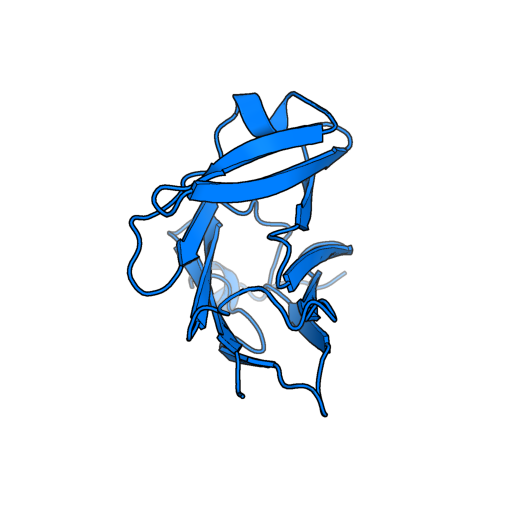8 100 TYR A N 1
ATOM 800 C CA . TYR A 1 100 ? -3.160 -8.008 -3.345 1.00 97.88 100 TYR A CA 1
ATOM 801 C C . TYR A 1 100 ? -3.082 -7.670 -4.829 1.00 97.88 100 TYR A C 1
ATOM 803 O O . TYR A 1 100 ? -2.312 -8.265 -5.585 1.00 97.88 100 TYR A O 1
ATOM 811 N N . LYS A 1 101 ? -3.913 -6.715 -5.230 1.00 98.38 101 LYS A N 1
ATOM 812 C CA . LYS A 1 101 ? -3.850 -6.020 -6.510 1.00 98.38 101 LYS A CA 1
ATOM 813 C C . LYS A 1 101 ? -3.312 -4.621 -6.249 1.00 98.38 101 LYS A C 1
ATOM 815 O O . LYS A 1 101 ? -3.804 -3.952 -5.341 1.00 98.38 101 LYS A O 1
ATOM 820 N N . VAL A 1 102 ? -2.360 -4.180 -7.055 1.00 98.19 102 VAL A N 1
ATOM 821 C CA . VAL A 1 102 ? -1.977 -2.771 -7.159 1.00 98.19 102 VAL A CA 1
ATOM 822 C C . VAL A 1 102 ? -2.384 -2.251 -8.527 1.00 98.19 102 VAL A C 1
ATOM 824 O O . VAL A 1 102 ? -2.308 -2.982 -9.515 1.00 98.19 102 VAL A O 1
ATOM 827 N N . GLN A 1 103 ? -2.880 -1.022 -8.577 1.00 97.19 103 GLN A N 1
ATOM 828 C CA . GLN A 1 103 ? -3.391 -0.436 -9.808 1.00 97.19 103 GLN A CA 1
ATOM 829 C C . GLN A 1 103 ? -3.122 1.068 -9.844 1.00 97.19 103 GLN A C 1
ATOM 831 O O . GLN A 1 103 ? -3.507 1.777 -8.916 1.00 97.19 103 GLN A O 1
ATOM 836 N N . LEU A 1 104 ? -2.501 1.545 -10.920 1.00 93.81 104 LEU A N 1
ATOM 837 C CA . LEU A 1 104 ? -2.379 2.961 -11.248 1.00 93.81 104 LEU A CA 1
ATOM 838 C C . LEU A 1 104 ? -3.760 3.553 -11.546 1.00 93.81 104 LEU A C 1
ATOM 840 O O . LEU A 1 104 ? -4.551 3.000 -12.317 1.00 93.81 104 LEU A O 1
ATOM 844 N N . ASN A 1 105 ? -4.034 4.710 -10.954 1.00 88.81 105 ASN A N 1
ATOM 845 C CA . ASN A 1 105 ? -5.215 5.496 -11.271 1.00 88.81 105 ASN A CA 1
ATOM 846 C C . ASN A 1 105 ? -4.891 6.419 -12.451 1.00 88.81 105 ASN A C 1
ATOM 848 O O . ASN A 1 105 ? -3.812 7.003 -12.526 1.00 88.81 105 ASN A O 1
ATOM 852 N N . LYS A 1 106 ? -5.850 6.594 -13.365 1.00 74.06 106 LYS A N 1
ATOM 853 C CA . LYS A 1 106 ? -5.744 7.563 -14.465 1.00 74.06 106 LYS A CA 1
ATOM 854 C C . LYS A 1 106 ? -5.968 8.976 -13.923 1.00 74.06 106 LYS A C 1
ATOM 856 O O . LYS A 1 106 ? -7.029 9.552 -14.132 1.00 74.06 106 LYS A O 1
ATOM 861 N N . ASN A 1 107 ? -4.999 9.498 -13.181 1.00 67.00 107 ASN A N 1
ATOM 862 C CA . ASN A 1 107 ? -5.005 10.876 -12.711 1.00 67.00 107 ASN A CA 1
ATOM 863 C C . ASN A 1 107 ? -3.721 11.551 -13.197 1.00 67.00 107 ASN A C 1
ATOM 865 O O . ASN A 1 107 ? -2.641 11.317 -12.659 1.00 67.00 107 ASN A O 1
ATOM 869 N N . ILE A 1 108 ? -3.851 12.317 -14.281 1.00 55.66 108 ILE A N 1
ATOM 870 C CA . ILE A 1 108 ? -2.729 12.894 -15.041 1.00 55.66 108 ILE A CA 1
ATOM 871 C C . ILE A 1 108 ? -2.179 14.154 -14.341 1.00 55.66 108 ILE A C 1
ATOM 873 O O . ILE A 1 108 ? -1.022 14.509 -14.536 1.00 55.66 108 ILE A O 1
ATOM 877 N N . ASP A 1 109 ? -2.967 14.770 -13.452 1.00 61.75 109 ASP A N 1
ATOM 878 C CA . ASP A 1 109 ? -2.612 16.030 -12.783 1.00 61.75 109 ASP A CA 1
ATOM 879 C C . ASP A 1 109 ? -1.858 15.846 -11.453 1.00 61.75 109 ASP A C 1
ATOM 881 O O . ASP A 1 109 ? -1.356 16.811 -10.875 1.00 61.75 109 ASP A O 1
ATOM 885 N N . MET A 1 110 ? -1.758 14.614 -10.941 1.00 64.69 110 MET A N 1
ATOM 886 C CA . MET A 1 110 ? -1.004 14.327 -9.719 1.00 64.69 110 MET A CA 1
ATOM 887 C C . MET A 1 110 ? 0.448 14.002 -10.055 1.00 64.69 110 MET A C 1
ATOM 889 O O . MET A 1 110 ? 0.730 13.063 -10.798 1.00 64.69 110 MET A O 1
ATOM 893 N N . ARG A 1 111 ? 1.387 14.735 -9.446 1.00 72.56 111 ARG A N 1
ATOM 894 C CA . ARG A 1 111 ? 2.808 14.376 -9.480 1.00 72.56 111 ARG A CA 1
ATOM 895 C C . ARG A 1 111 ? 2.980 13.012 -8.806 1.00 72.56 111 ARG A C 1
ATOM 897 O O . ARG A 1 111 ? 2.874 12.905 -7.589 1.00 72.56 111 ARG A O 1
ATOM 904 N N . GLN A 1 112 ? 3.208 11.975 -9.606 1.00 76.88 112 GLN A N 1
ATOM 905 C CA . GLN A 1 112 ? 3.349 10.609 -9.110 1.00 76.88 112 GLN A CA 1
ATOM 906 C C . GLN A 1 112 ? 4.716 10.433 -8.426 1.00 76.88 112 GLN A C 1
ATOM 908 O O . GLN A 1 112 ? 5.721 10.939 -8.943 1.00 76.88 112 GLN A O 1
ATOM 913 N N . PRO A 1 113 ? 4.788 9.739 -7.276 1.00 85.56 113 PRO A N 1
ATOM 914 C CA . PRO A 1 113 ? 6.068 9.386 -6.674 1.00 85.56 113 PRO A CA 1
ATOM 915 C C . PRO A 1 113 ? 6.813 8.359 -7.536 1.00 85.56 113 PRO A C 1
ATOM 917 O O . PRO A 1 113 ? 6.207 7.638 -8.319 1.00 85.56 113 PRO A O 1
ATOM 920 N N . ILE A 1 114 ? 8.132 8.250 -7.359 1.00 90.75 114 ILE A N 1
ATOM 921 C CA . ILE A 1 114 ? 8.955 7.275 -8.101 1.00 90.75 114 ILE A CA 1
ATOM 922 C C . ILE A 1 114 ? 8.616 5.840 -7.676 1.00 90.75 114 ILE A C 1
ATOM 924 O O . ILE A 1 114 ? 8.536 4.939 -8.508 1.00 90.75 114 ILE A O 1
ATOM 928 N N . ALA A 1 115 ? 8.423 5.619 -6.375 1.00 94.38 115 ALA A N 1
ATOM 929 C CA . ALA A 1 115 ? 8.029 4.327 -5.840 1.00 94.38 115 ALA A CA 1
ATOM 930 C C . ALA A 1 115 ? 7.329 4.461 -4.482 1.00 94.38 115 ALA A C 1
ATOM 932 O O . ALA A 1 115 ? 7.449 5.478 -3.787 1.00 94.38 115 ALA A O 1
ATOM 933 N N . ILE A 1 116 ? 6.633 3.397 -4.101 1.00 96.69 116 ILE A N 1
ATOM 934 C CA . ILE A 1 116 ? 6.041 3.192 -2.782 1.00 96.69 116 ILE A CA 1
ATOM 935 C C . ILE A 1 116 ? 6.310 1.758 -2.322 1.00 96.69 116 ILE A C 1
ATOM 937 O O . ILE A 1 116 ? 6.187 0.805 -3.091 1.00 96.69 116 ILE A O 1
ATOM 941 N N . SER A 1 117 ? 6.667 1.604 -1.053 1.00 97.50 117 SER A N 1
ATOM 942 C CA . SER A 1 117 ? 6.901 0.310 -0.413 1.00 97.50 117 SER A CA 1
ATOM 943 C C . SER A 1 117 ? 5.799 0.018 0.595 1.00 97.50 117 SER A C 1
ATOM 945 O O . SER A 1 117 ? 5.450 0.896 1.381 1.00 97.50 117 SER A O 1
ATOM 947 N N . PHE A 1 118 ? 5.290 -1.214 0.623 1.00 97.81 118 PHE A N 1
ATOM 948 C CA . PHE A 1 118 ? 4.297 -1.669 1.601 1.00 97.81 118 PHE A CA 1
ATOM 949 C C . PHE A 1 118 ? 4.895 -2.743 2.504 1.00 97.81 118 PHE A C 1
ATOM 951 O O . PHE A 1 118 ? 5.365 -3.771 2.012 1.00 97.81 118 PHE A O 1
ATOM 958 N N . GLY A 1 119 ? 4.849 -2.512 3.816 1.00 95.94 119 GLY A N 1
ATOM 959 C CA . GLY A 1 119 ? 5.326 -3.449 4.829 1.00 95.94 119 GLY A CA 1
ATOM 960 C C . GLY A 1 119 ? 4.189 -4.284 5.416 1.00 95.94 119 GLY A C 1
ATOM 961 O O . GLY A 1 119 ? 3.117 -3.763 5.730 1.00 95.94 119 GLY A O 1
ATOM 962 N N . PHE A 1 120 ? 4.436 -5.576 5.615 1.00 94.88 120 PHE A N 1
ATOM 963 C CA . PHE A 1 120 ? 3.508 -6.524 6.229 1.00 94.88 120 PHE A CA 1
ATOM 964 C C . PHE A 1 120 ? 4.110 -7.114 7.501 1.00 94.88 120 PHE A C 1
ATOM 966 O O . PHE A 1 120 ? 5.222 -7.641 7.472 1.00 94.88 120 PHE A O 1
ATOM 973 N N . SER A 1 121 ? 3.364 -7.052 8.607 1.00 91.50 121 SER A N 1
ATOM 974 C CA . SER A 1 121 ? 3.777 -7.665 9.874 1.00 91.50 121 SER A CA 1
ATOM 975 C C . SER A 1 121 ? 3.669 -9.185 9.789 1.00 91.50 121 SER A C 1
ATOM 977 O O . SER A 1 121 ? 2.568 -9.730 9.665 1.00 91.50 121 SER A O 1
ATOM 979 N N . VAL A 1 122 ? 4.808 -9.859 9.904 1.00 88.12 122 VAL A N 1
ATOM 980 C CA . VAL A 1 122 ? 4.950 -11.320 9.891 1.00 88.12 122 VAL A CA 1
ATOM 981 C C . VAL A 1 122 ? 5.587 -11.786 11.215 1.00 88.12 122 VAL A C 1
ATOM 983 O O . VAL A 1 122 ? 6.163 -10.957 11.917 1.00 88.12 122 VAL A O 1
ATOM 986 N N . PRO A 1 123 ? 5.481 -13.074 11.605 1.00 83.75 123 PRO A N 1
ATOM 987 C CA . PRO A 1 123 ? 5.918 -13.550 12.923 1.00 83.75 123 PRO A CA 1
ATOM 988 C C . PRO A 1 123 ? 7.360 -13.181 13.292 1.00 83.75 123 PRO A C 1
ATOM 990 O O . PRO A 1 123 ? 7.611 -12.825 14.438 1.00 83.75 123 PRO A O 1
ATOM 993 N N . ASP A 1 124 ? 8.264 -13.180 12.309 1.00 82.31 124 ASP A N 1
ATOM 994 C CA . ASP A 1 124 ? 9.698 -12.956 12.524 1.00 82.31 124 ASP A CA 1
ATOM 995 C C . ASP A 1 124 ? 10.197 -11.583 12.030 1.00 82.31 124 ASP A C 1
ATOM 997 O O . ASP A 1 124 ? 11.404 -11.368 11.922 1.00 82.31 124 ASP A O 1
ATOM 1001 N N . GLY A 1 125 ? 9.296 -10.642 11.699 1.00 88.00 125 GLY A N 1
ATOM 1002 C CA . GLY A 1 125 ? 9.680 -9.293 11.258 1.00 88.00 125 GLY A CA 1
ATOM 1003 C C . GLY A 1 125 ? 8.702 -8.614 10.295 1.00 88.00 125 GLY A C 1
ATOM 1004 O O . GLY A 1 125 ? 7.484 -8.647 10.485 1.00 88.00 125 GLY A O 1
ATOM 1005 N N . ILE A 1 126 ? 9.244 -7.946 9.272 1.00 90.56 126 ILE A N 1
ATOM 1006 C CA . ILE A 1 126 ? 8.474 -7.213 8.258 1.00 90.56 126 ILE A CA 1
ATOM 1007 C C . ILE A 1 126 ? 8.884 -7.701 6.870 1.00 90.56 126 ILE A C 1
ATOM 1009 O O . ILE A 1 126 ? 10.053 -7.608 6.497 1.00 90.56 126 ILE A O 1
ATOM 1013 N N . SER A 1 127 ? 7.911 -8.187 6.100 1.00 91.62 127 SER A N 1
ATOM 1014 C CA . SER A 1 127 ? 8.087 -8.473 4.673 1.00 91.62 127 SER A CA 1
ATOM 1015 C C . SER A 1 127 ? 7.591 -7.290 3.851 1.00 91.62 127 SER A C 1
ATOM 1017 O O . SER A 1 127 ? 6.509 -6.766 4.119 1.00 91.62 127 SER A O 1
ATOM 1019 N N . THR A 1 128 ? 8.351 -6.889 2.834 1.00 94.44 128 THR A N 1
ATOM 1020 C CA . THR A 1 128 ? 8.074 -5.674 2.057 1.00 94.44 128 THR A CA 1
ATOM 1021 C C . THR A 1 128 ? 7.906 -5.984 0.577 1.00 94.44 128 THR A C 1
ATOM 1023 O O . THR A 1 128 ? 8.631 -6.809 0.021 1.00 94.44 128 THR A O 1
ATOM 1026 N N . VAL A 1 129 ? 6.953 -5.306 -0.060 1.00 96.81 129 VAL A N 1
ATOM 1027 C CA . VAL A 1 129 ? 6.822 -5.234 -1.520 1.00 96.81 129 VAL A CA 1
ATOM 1028 C C . VAL A 1 129 ? 7.065 -3.802 -1.970 1.00 96.81 129 VAL A C 1
ATOM 1030 O O . VAL A 1 129 ? 6.566 -2.867 -1.342 1.00 96.81 129 VAL A O 1
ATOM 1033 N N . VAL A 1 130 ? 7.826 -3.635 -3.046 1.00 97.81 130 VAL A N 1
ATOM 1034 C CA . VAL A 1 130 ? 8.116 -2.333 -3.652 1.00 97.81 130 VAL A CA 1
ATOM 1035 C C . VAL A 1 130 ? 7.329 -2.205 -4.948 1.00 97.81 130 VAL A C 1
ATOM 1037 O O . VAL A 1 130 ? 7.332 -3.117 -5.775 1.00 97.81 130 VAL A O 1
ATOM 1040 N N . VAL A 1 131 ? 6.659 -1.072 -5.127 1.00 97.94 131 VAL A N 1
ATOM 1041 C CA . VAL A 1 131 ? 5.955 -0.712 -6.357 1.00 97.94 131 VAL A CA 1
ATOM 1042 C C . VAL A 1 131 ? 6.603 0.537 -6.936 1.00 97.94 131 VAL A C 1
ATOM 1044 O O . VAL A 1 131 ? 6.527 1.608 -6.339 1.00 97.94 131 VAL A O 1
ATOM 1047 N N . THR A 1 132 ? 7.227 0.396 -8.096 1.00 96.75 132 THR A N 1
ATOM 1048 C CA . THR A 1 132 ? 7.792 1.492 -8.882 1.00 96.75 132 THR A CA 1
ATOM 1049 C C . THR A 1 132 ? 6.741 2.006 -9.855 1.00 96.75 132 THR A C 1
ATOM 1051 O O . THR A 1 132 ? 6.059 1.214 -10.510 1.00 96.75 132 THR A O 1
ATOM 1054 N N . LEU A 1 133 ? 6.621 3.327 -9.972 1.00 92.12 133 LEU A N 1
ATOM 1055 C CA . LEU A 1 133 ? 5.748 3.973 -10.948 1.00 92.12 133 LEU A CA 1
ATOM 1056 C C . LEU A 1 133 ? 6.617 4.489 -12.096 1.00 92.12 133 LEU A C 1
ATOM 1058 O O . LEU A 1 133 ? 7.408 5.420 -11.931 1.00 92.12 133 LEU A O 1
ATOM 1062 N N . LYS A 1 134 ? 6.511 3.835 -13.251 1.00 87.81 134 LYS A N 1
ATOM 1063 C CA . LYS A 1 134 ? 7.208 4.217 -14.478 1.00 87.81 134 LYS A CA 1
ATOM 1064 C C . LYS A 1 134 ? 6.356 5.217 -15.253 1.00 87.81 134 LYS A C 1
ATOM 1066 O O . LYS A 1 134 ? 5.152 5.013 -15.412 1.00 87.81 134 LYS A O 1
ATOM 1071 N N . GLN A 1 135 ? 7.011 6.290 -15.688 1.00 74.06 135 GLN A N 1
ATOM 1072 C CA . GLN A 1 135 ? 6.439 7.317 -16.559 1.00 74.06 135 GLN A CA 1
ATOM 1073 C C . GLN A 1 135 ? 6.403 6.846 -18.007 1.00 74.06 135 GLN A C 1
ATOM 1075 O O . GLN A 1 135 ? 7.348 6.120 -18.397 1.00 74.06 135 GLN A O 1
#

Nearest PDB structures (foldseek):
  5xf0-assembly1_A  TM=5.442E-01  e=9.107E-03  Homo sapiens
  7xy8-assembly2_B  TM=5.120E-01  e=1.752E-02  Homo sapiens
  6dns-assembly1_A  TM=6.496E-01  e=3.709E-01  Mariniflexile fucanivorans
  6dms-assembly1_A  TM=4.292E-01  e=5.145E-01  Mariniflexile fucanivorans
  7y6o-assembly1_A-2  TM=2.748E-01  e=7.135E-01  Chelicerata

pLDDT: mean 88.73, std 12.68, range [42.34, 98.56]

Organism: NCBI:txid47678